Protein AF-A0A956B4T3-F1 (afdb_monomer_lite)

Structure (mmCIF, N/CA/C/O backbone):
data_AF-A0A956B4T3-F1
#
_entry.id   AF-A0A956B4T3-F1
#
loop_
_atom_site.group_PDB
_atom_site.id
_atom_site.type_symbol
_atom_site.label_atom_id
_atom_site.label_alt_id
_atom_site.label_comp_id
_atom_site.label_asym_id
_atom_site.label_entity_id
_atom_site.label_seq_id
_atom_site.pdbx_PDB_ins_code
_atom_site.Cartn_x
_atom_site.Cartn_y
_atom_site.Cartn_z
_atom_site.occupancy
_atom_site.B_iso_or_equiv
_atom_site.auth_seq_id
_atom_site.auth_comp_id
_atom_site.auth_asym_id
_atom_site.auth_atom_id
_atom_site.pdbx_PDB_model_num
ATOM 1 N N . MET A 1 1 ? 14.431 14.143 -1.186 1.00 62.09 1 MET A N 1
ATOM 2 C CA . MET A 1 1 ? 13.023 14.584 -1.020 1.00 62.09 1 MET A CA 1
ATOM 3 C C . MET A 1 1 ? 12.057 13.407 -0.842 1.00 62.09 1 MET A C 1
ATOM 5 O O . MET A 1 1 ? 11.391 13.374 0.181 1.00 62.09 1 MET A O 1
ATOM 9 N N . ARG A 1 2 ? 12.037 12.393 -1.730 1.00 70.25 2 ARG A N 1
ATOM 10 C CA . ARG A 1 2 ? 11.152 11.200 -1.622 1.00 70.25 2 ARG A CA 1
ATOM 11 C C . ARG A 1 2 ? 11.238 10.440 -0.279 1.00 70.25 2 ARG A C 1
ATOM 13 O O . ARG A 1 2 ? 10.208 10.033 0.249 1.00 70.25 2 ARG A O 1
ATOM 20 N N . THR A 1 3 ? 12.432 10.291 0.303 1.00 76.38 3 THR A N 1
ATOM 21 C CA . THR A 1 3 ? 12.630 9.625 1.610 1.00 76.38 3 THR A CA 1
ATOM 22 C C . THR A 1 3 ? 11.950 10.371 2.759 1.00 76.38 3 THR A C 1
ATOM 24 O O . THR A 1 3 ? 11.316 9.750 3.606 1.00 76.38 3 THR A O 1
ATOM 27 N N . LEU A 1 4 ? 12.024 11.707 2.745 1.00 83.69 4 LEU A N 1
ATOM 28 C CA . LEU A 1 4 ? 11.357 12.568 3.723 1.00 83.69 4 LEU A CA 1
ATOM 29 C C . LEU A 1 4 ? 9.833 12.425 3.603 1.00 83.69 4 LEU A C 1
ATOM 31 O O . LEU A 1 4 ? 9.158 12.206 4.601 1.00 83.69 4 LEU A O 1
ATOM 35 N N . SER A 1 5 ? 9.299 12.449 2.376 1.00 81.38 5 SER A N 1
ATOM 36 C CA . SER A 1 5 ? 7.869 12.232 2.119 1.00 81.38 5 SER A CA 1
ATOM 37 C C . SER A 1 5 ? 7.393 10.860 2.608 1.00 81.38 5 SER A C 1
ATOM 39 O O . SER A 1 5 ? 6.321 10.763 3.195 1.00 81.38 5 SER A O 1
ATOM 41 N N . CYS A 1 6 ? 8.194 9.802 2.430 1.00 84.56 6 CYS A N 1
ATOM 42 C CA . CYS A 1 6 ? 7.860 8.467 2.936 1.00 84.56 6 CYS A CA 1
ATOM 43 C C . CYS A 1 6 ? 7.838 8.413 4.466 1.00 84.56 6 CYS A C 1
ATOM 45 O O . CYS A 1 6 ? 6.938 7.799 5.031 1.00 84.56 6 CYS A O 1
ATOM 47 N N . LEU A 1 7 ? 8.805 9.052 5.129 1.00 86.12 7 LEU A N 1
ATOM 48 C CA . LEU A 1 7 ? 8.836 9.151 6.589 1.00 86.12 7 LEU A CA 1
ATOM 49 C 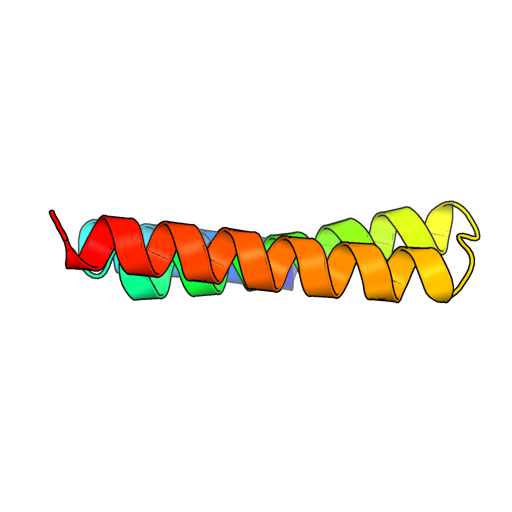C . LEU A 1 7 ? 7.612 9.897 7.122 1.00 86.12 7 LEU A C 1
ATOM 51 O O . LEU A 1 7 ? 6.950 9.392 8.022 1.00 86.12 7 LEU A O 1
ATOM 55 N N . VAL A 1 8 ? 7.260 11.037 6.521 1.00 89.75 8 VAL A N 1
ATOM 56 C CA . VAL A 1 8 ? 6.059 11.800 6.895 1.00 89.75 8 VAL A CA 1
ATOM 57 C C . VAL A 1 8 ? 4.797 10.948 6.741 1.00 89.75 8 VAL A C 1
ATOM 59 O O . VAL A 1 8 ? 3.991 10.900 7.662 1.00 89.75 8 VAL A O 1
ATOM 62 N N . MET A 1 9 ? 4.643 10.214 5.633 1.00 88.56 9 MET A N 1
ATOM 63 C CA . MET A 1 9 ? 3.486 9.328 5.432 1.00 88.56 9 MET A CA 1
ATOM 64 C C . MET A 1 9 ? 3.418 8.195 6.464 1.00 88.56 9 MET A C 1
ATOM 66 O O . MET A 1 9 ? 2.329 7.835 6.899 1.00 88.56 9 MET A O 1
ATOM 70 N N . VAL A 1 10 ? 4.562 7.642 6.884 1.00 89.81 10 VAL A N 1
ATOM 71 C CA . VAL A 1 10 ? 4.603 6.631 7.954 1.00 89.81 10 VAL A CA 1
ATOM 72 C C . VAL A 1 10 ? 4.191 7.240 9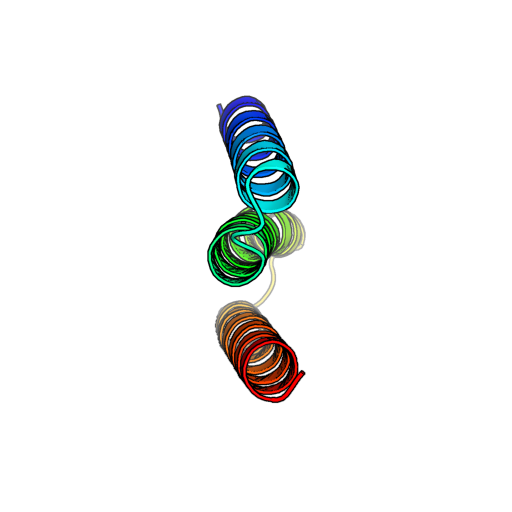.289 1.00 89.81 10 VAL A C 1
ATOM 74 O O . VAL A 1 10 ? 3.370 6.651 9.982 1.00 89.81 10 VAL A O 1
ATOM 77 N N . VAL A 1 11 ? 4.718 8.415 9.636 1.00 92.44 11 VAL A N 1
ATOM 78 C CA . VAL A 1 11 ? 4.355 9.106 10.880 1.00 92.44 11 VAL A CA 1
ATOM 79 C C . VAL A 1 11 ? 2.861 9.421 10.899 1.00 92.44 11 VAL A C 1
ATOM 81 O O . VAL A 1 11 ? 2.199 9.100 11.878 1.00 92.44 11 VAL A O 1
ATOM 84 N N . LEU A 1 12 ? 2.310 9.957 9.806 1.00 91.62 12 LEU A N 1
ATOM 85 C CA . LEU A 1 12 ? 0.874 10.217 9.686 1.00 91.62 12 LEU A CA 1
ATOM 86 C C . LEU A 1 12 ? 0.051 8.933 9.830 1.00 91.62 12 LEU A C 1
ATOM 88 O O . LEU A 1 12 ? -0.924 8.924 10.574 1.00 91.62 12 LEU A O 1
ATOM 92 N N . ALA A 1 13 ? 0.469 7.832 9.196 1.00 88.88 13 ALA A N 1
ATOM 93 C CA . ALA A 1 13 ? -0.218 6.550 9.327 1.00 88.88 13 ALA A CA 1
ATOM 94 C C . ALA A 1 13 ? -0.219 6.029 10.775 1.00 88.88 13 ALA A C 1
ATOM 96 O O . ALA A 1 13 ? -1.246 5.557 11.256 1.00 88.88 13 ALA A O 1
ATOM 97 N N . VAL A 1 14 ? 0.914 6.137 11.476 1.00 92.06 14 VAL A N 1
ATOM 98 C CA . VAL A 1 14 ? 1.044 5.708 12.877 1.00 92.06 14 VAL A CA 1
ATOM 99 C C . VAL A 1 14 ? 0.202 6.586 13.799 1.00 92.06 14 VAL A C 1
ATOM 101 O O . VAL A 1 14 ? -0.532 6.054 14.623 1.00 92.06 14 VAL A O 1
ATOM 104 N N . VAL A 1 15 ? 0.257 7.911 13.642 1.00 93.69 15 VAL A N 1
ATOM 105 C CA . VAL A 1 15 ? -0.550 8.846 14.442 1.00 93.69 15 VAL A CA 1
ATOM 106 C C . VAL A 1 15 ? -2.040 8.579 14.234 1.00 93.69 15 VAL A C 1
ATOM 108 O O . VAL A 1 15 ? -2.761 8.392 15.208 1.00 93.69 15 VAL A O 1
ATOM 111 N N . SER A 1 16 ? -2.495 8.448 12.983 1.00 90.81 16 SER A N 1
ATOM 112 C CA . SER A 1 16 ? -3.895 8.119 12.689 1.00 90.81 16 SER A CA 1
ATOM 113 C C . SER A 1 16 ? -4.328 6.776 13.281 1.00 90.81 16 SER A C 1
ATOM 115 O O . SER A 1 16 ? -5.461 6.653 13.734 1.00 90.81 16 SER A O 1
ATOM 117 N N . PHE A 1 17 ? -3.443 5.776 13.311 1.00 89.94 17 PHE A N 1
ATOM 118 C CA . PHE A 1 17 ? -3.731 4.494 13.953 1.00 89.94 17 PHE A CA 1
ATOM 119 C C . PHE A 1 17 ? -3.865 4.628 15.477 1.00 89.94 17 PHE A C 1
ATOM 121 O O . PHE A 1 17 ? -4.799 4.076 16.052 1.00 89.94 17 PHE A O 1
ATOM 128 N N . LEU A 1 18 ? -2.974 5.388 16.123 1.00 92.75 18 LEU A N 1
ATOM 129 C CA . LEU A 1 18 ? -3.022 5.639 17.569 1.00 92.75 18 LEU A CA 1
ATOM 130 C C . LEU A 1 18 ? -4.270 6.430 17.989 1.00 92.75 18 LEU A C 1
ATOM 132 O O . LEU A 1 18 ? -4.786 6.215 19.080 1.00 92.75 18 LEU A O 1
ATOM 136 N N . GLU A 1 19 ? -4.788 7.292 17.114 1.00 92.12 19 GLU A N 1
ATOM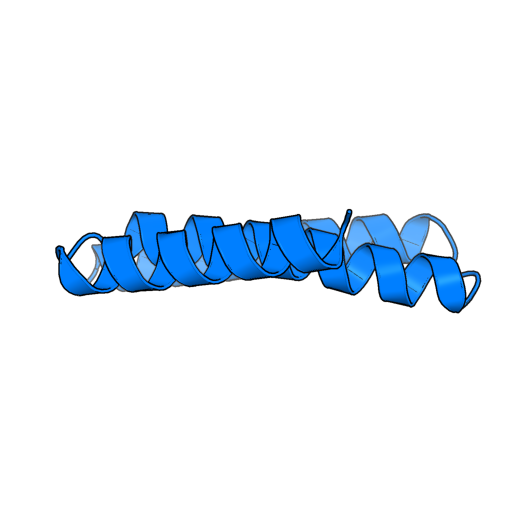 137 C CA . GLU A 1 19 ? -6.066 7.992 17.305 1.00 92.12 19 GLU A CA 1
ATOM 138 C C . GLU A 1 19 ? -7.301 7.103 17.057 1.00 92.12 19 GLU A C 1
ATOM 140 O O . GLU A 1 19 ? -8.432 7.562 17.197 1.00 92.12 19 GLU A O 1
ATOM 145 N N . GLY A 1 20 ? -7.114 5.837 16.666 1.00 88.06 20 GLY A N 1
ATOM 146 C CA . GLY A 1 20 ? -8.200 4.906 16.341 1.00 88.06 20 GLY A CA 1
ATOM 147 C C . GLY A 1 20 ? -8.765 5.063 14.924 1.00 88.06 20 GLY A C 1
ATOM 148 O O . GLY A 1 20 ? -9.646 4.309 14.516 1.00 88.06 20 GLY A O 1
ATOM 149 N N . ASN A 1 21 ? -8.230 5.984 14.121 1.00 89.94 21 ASN A N 1
ATOM 150 C CA . ASN A 1 21 ? -8.624 6.203 12.730 1.00 89.94 21 ASN A CA 1
ATOM 151 C C . ASN A 1 21 ? -7.869 5.259 11.779 1.00 89.94 21 ASN A C 1
ATOM 153 O O . A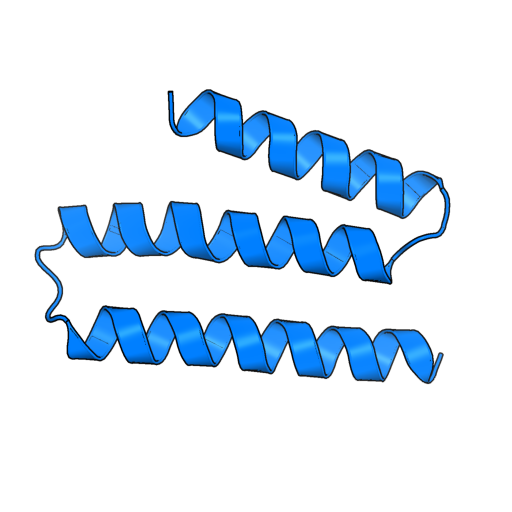SN A 1 21 ? -7.086 5.678 10.919 1.00 89.94 21 ASN A O 1
ATOM 157 N N . VAL A 1 22 ? -8.147 3.956 11.894 1.00 87.50 22 VAL A N 1
ATOM 158 C CA . VAL A 1 22 ? -7.518 2.893 11.082 1.00 87.50 22 VAL A CA 1
ATOM 159 C C . VAL A 1 22 ? -7.725 3.116 9.576 1.00 87.50 22 VAL A C 1
ATOM 161 O O . VAL A 1 22 ? -6.839 2.825 8.772 1.00 87.50 22 VAL A O 1
ATOM 164 N N . ALA A 1 23 ? -8.854 3.712 9.180 1.00 88.62 23 ALA A N 1
ATOM 165 C CA . ALA A 1 23 ? -9.123 4.053 7.786 1.00 88.62 23 ALA A CA 1
ATOM 166 C C . ALA A 1 23 ? -8.104 5.054 7.211 1.00 88.62 23 ALA A C 1
ATOM 168 O O . ALA A 1 23 ? -7.576 4.848 6.119 1.00 88.62 23 ALA A O 1
ATOM 169 N N . LEU A 1 24 ? -7.775 6.113 7.957 1.00 88.62 24 LEU A N 1
ATOM 170 C CA . LEU A 1 24 ? -6.770 7.090 7.531 1.00 88.62 24 LEU A CA 1
ATOM 171 C C . LEU A 1 24 ? -5.368 6.474 7.518 1.00 88.62 24 LEU A C 1
ATOM 173 O O . LEU A 1 24 ? -4.607 6.705 6.578 1.00 88.62 24 LEU A O 1
ATOM 177 N N . ALA A 1 25 ? -5.056 5.622 8.500 1.00 90.38 25 ALA A N 1
ATOM 178 C CA . ALA A 1 25 ? -3.790 4.896 8.540 1.00 90.38 25 ALA A CA 1
ATOM 179 C C . ALA A 1 25 ? -3.578 4.029 7.285 1.00 90.38 25 ALA A C 1
ATOM 181 O O . ALA A 1 25 ? -2.499 4.050 6.684 1.00 90.38 25 ALA A O 1
ATOM 182 N N . LEU A 1 26 ? -4.625 3.326 6.839 1.00 90.31 26 LEU A N 1
ATOM 183 C CA . LEU A 1 26 ? -4.608 2.536 5.607 1.00 90.31 26 LEU A CA 1
ATOM 184 C C . LEU A 1 26 ? -4.414 3.401 4.359 1.00 90.31 26 LEU A C 1
ATOM 186 O O . LEU A 1 26 ? -3.632 3.034 3.483 1.00 90.31 26 LEU A O 1
ATOM 190 N N . VAL A 1 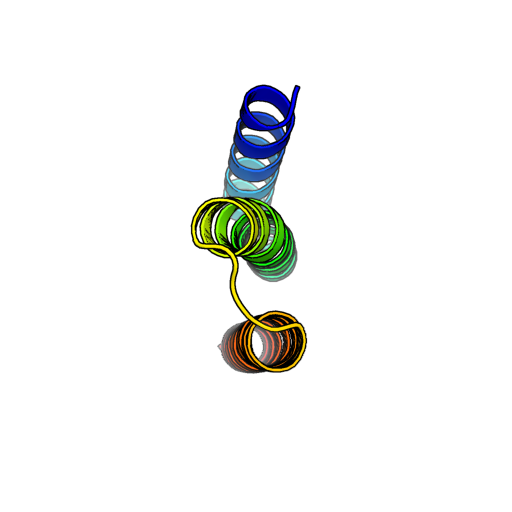27 ? -5.077 4.558 4.286 1.00 90.62 27 VAL A N 1
ATOM 191 C CA . VAL A 1 27 ? -4.933 5.487 3.156 1.00 90.62 27 VAL A CA 1
ATOM 192 C C . VAL A 1 27 ? -3.495 5.998 3.052 1.00 90.62 27 VAL A C 1
ATOM 194 O O . VAL A 1 27 ? -2.888 5.898 1.984 1.00 90.62 27 VAL A O 1
ATOM 197 N N . PHE A 1 28 ? -2.902 6.474 4.150 1.00 92.31 28 PHE A N 1
ATOM 198 C CA . PHE A 1 28 ? -1.506 6.926 4.148 1.00 92.31 28 PHE A CA 1
ATOM 199 C C . PHE A 1 28 ? -0.527 5.789 3.819 1.00 92.31 28 PHE A C 1
ATOM 201 O O . PHE A 1 28 ? 0.429 5.990 3.061 1.00 92.31 28 PHE A O 1
ATOM 208 N N . GLY A 1 29 ? -0.794 4.575 4.312 1.00 90.06 29 GLY A N 1
ATOM 209 C CA . GLY A 1 29 ? -0.044 3.371 3.956 1.00 90.06 29 GLY A CA 1
ATOM 210 C C . GLY A 1 29 ? -0.103 3.047 2.458 1.00 90.06 29 GLY A C 1
ATOM 211 O O . GLY A 1 29 ? 0.936 2.788 1.844 1.00 90.06 29 GLY A O 1
ATOM 212 N N . GLY A 1 30 ? -1.290 3.129 1.851 1.00 90.94 30 GLY A N 1
ATOM 213 C CA . GLY A 1 30 ? -1.500 2.916 0.417 1.00 90.94 30 GLY A CA 1
ATOM 214 C C . GLY A 1 30 ? -0.779 3.955 -0.446 1.00 90.94 30 GLY A C 1
ATOM 215 O O . GLY A 1 30 ? -0.067 3.598 -1.385 1.00 90.94 30 GLY A O 1
ATOM 216 N N . ILE A 1 31 ? -0.869 5.239 -0.085 1.00 91.56 31 ILE A N 1
ATOM 217 C CA . ILE A 1 31 ? -0.157 6.324 -0.785 1.00 91.56 31 ILE A CA 1
ATOM 218 C C . ILE A 1 31 ? 1.360 6.107 -0.722 1.00 91.56 31 ILE A C 1
ATOM 220 O O . ILE A 1 31 ? 2.051 6.217 -1.737 1.00 91.56 31 ILE A O 1
ATOM 224 N N . LYS A 1 32 ? 1.895 5.738 0.449 1.00 92.00 32 LYS A N 1
ATOM 225 C CA . LYS A 1 32 ? 3.318 5.401 0.597 1.00 92.00 32 LYS A CA 1
ATOM 226 C C . LYS A 1 32 ? 3.710 4.228 -0.308 1.00 92.00 32 LYS A C 1
ATOM 228 O O . LYS A 1 32 ? 4.756 4.295 -0.954 1.00 92.00 32 LYS A O 1
ATOM 233 N N . ALA A 1 33 ? 2.897 3.172 -0.363 1.00 90.31 33 ALA A N 1
ATOM 234 C CA . ALA A 1 33 ? 3.159 2.017 -1.218 1.00 90.31 33 ALA A CA 1
ATOM 235 C C . ALA A 1 33 ? 3.258 2.426 -2.696 1.00 90.31 33 ALA A C 1
ATOM 237 O O . ALA A 1 33 ? 4.222 2.048 -3.357 1.00 90.31 33 ALA A O 1
ATOM 238 N N . LEU A 1 34 ? 2.358 3.291 -3.181 1.00 91.38 34 LEU A N 1
ATOM 239 C CA . LEU A 1 34 ? 2.428 3.845 -4.539 1.00 91.38 34 LEU A CA 1
ATOM 240 C C . LEU A 1 34 ? 3.741 4.590 -4.802 1.00 91.38 34 LEU A C 1
ATOM 242 O O . LEU A 1 34 ? 4.416 4.312 -5.789 1.00 91.38 34 LEU A O 1
ATOM 246 N N . ILE A 1 35 ? 4.136 5.496 -3.904 1.00 90.12 35 ILE A N 1
ATOM 247 C CA . ILE A 1 35 ? 5.358 6.301 -4.064 1.00 90.12 35 ILE A CA 1
ATOM 248 C C . ILE A 1 35 ? 6.604 5.407 -4.133 1.00 90.12 35 ILE A C 1
ATOM 250 O O . ILE A 1 35 ? 7.459 5.595 -5.002 1.00 90.12 35 ILE A O 1
ATOM 254 N N . VAL A 1 36 ? 6.714 4.433 -3.226 1.00 90.62 36 VAL A N 1
ATOM 255 C CA . VAL A 1 36 ? 7.865 3.518 -3.171 1.00 90.62 36 VAL A CA 1
ATOM 256 C C . VAL A 1 36 ? 7.862 2.563 -4.364 1.00 90.62 36 VAL A C 1
ATOM 258 O O . VAL A 1 36 ? 8.903 2.365 -4.991 1.00 90.62 36 VAL A O 1
ATOM 261 N N . GLY A 1 37 ? 6.704 1.995 -4.703 1.00 87.50 37 GLY A N 1
ATOM 262 C CA . GLY A 1 37 ? 6.557 1.054 -5.807 1.00 87.50 37 GLY A CA 1
ATOM 263 C C . GLY A 1 37 ? 6.839 1.690 -7.164 1.00 87.50 37 GLY A C 1
ATOM 264 O O . GLY A 1 37 ? 7.602 1.124 -7.944 1.00 87.50 37 GLY A O 1
ATOM 265 N N . PHE A 1 38 ? 6.331 2.899 -7.421 1.00 89.12 38 PHE A N 1
ATOM 266 C CA . PHE A 1 38 ? 6.664 3.643 -8.638 1.00 89.12 38 PHE A CA 1
ATOM 267 C C . PHE A 1 38 ? 8.149 3.975 -8.712 1.00 89.12 38 PHE A C 1
ATOM 269 O O . PHE A 1 38 ? 8.752 3.754 -9.755 1.00 89.12 38 PHE A O 1
ATOM 276 N N . GLY A 1 39 ? 8.768 4.404 -7.607 1.00 86.31 39 GLY A N 1
ATOM 277 C CA . GLY A 1 39 ? 10.214 4.633 -7.573 1.00 86.31 39 GLY A CA 1
ATOM 278 C C . GLY A 1 39 ? 11.019 3.379 -7.936 1.00 86.31 39 GLY A C 1
ATOM 279 O O . GLY A 1 39 ? 11.956 3.453 -8.726 1.00 86.31 39 GLY A O 1
ATOM 280 N N . TYR A 1 40 ? 10.627 2.209 -7.425 1.00 86.38 40 TYR A N 1
ATOM 281 C CA . TYR A 1 40 ? 11.270 0.935 -7.771 1.00 86.38 40 TYR A CA 1
ATOM 282 C C . TYR A 1 40 ? 11.051 0.523 -9.231 1.00 86.38 40 TYR A C 1
ATOM 284 O O . TYR A 1 40 ? 11.959 -0.014 -9.865 1.00 86.38 40 TYR A O 1
ATOM 292 N N . MET A 1 41 ? 9.853 0.752 -9.764 1.00 87.25 41 MET A N 1
ATOM 293 C CA . MET A 1 41 ? 9.504 0.409 -11.143 1.00 87.25 41 MET A CA 1
ATOM 294 C C . MET A 1 41 ? 10.171 1.341 -12.161 1.00 87.25 41 MET A C 1
ATOM 296 O O . MET A 1 41 ? 10.632 0.861 -13.195 1.00 87.25 41 MET A O 1
ATOM 300 N N . GLU A 1 42 ? 10.300 2.633 -11.843 1.00 85.19 42 GLU A N 1
ATOM 301 C CA . GLU A 1 42 ? 11.095 3.601 -12.610 1.00 85.19 42 GLU A CA 1
ATOM 302 C C . GLU A 1 42 ? 12.560 3.150 -12.700 1.00 85.19 42 GLU A C 1
ATOM 304 O O . GLU A 1 42 ? 13.113 3.074 -13.795 1.00 85.19 42 GLU A O 1
ATOM 309 N N . LEU A 1 43 ? 13.170 2.763 -11.570 1.00 83.75 43 LEU A N 1
ATOM 310 C CA . LEU A 1 43 ? 14.561 2.285 -11.524 1.00 83.75 43 LEU A CA 1
ATOM 311 C C . LEU A 1 43 ? 14.790 1.001 -12.332 1.00 83.75 43 LEU A C 1
ATOM 313 O O . LEU A 1 43 ? 15.891 0.770 -12.824 1.00 83.75 43 LEU A O 1
ATOM 317 N N . ARG A 1 44 ? 13.760 0.162 -12.469 1.00 84.88 44 ARG A N 1
ATOM 318 C CA . ARG A 1 44 ? 13.809 -1.079 -13.253 1.00 84.88 44 ARG A CA 1
ATOM 319 C C . ARG A 1 44 ? 13.419 -0.896 -14.721 1.00 84.88 44 ARG A C 1
ATOM 321 O O . ARG A 1 44 ? 13.375 -1.887 -15.443 1.00 84.88 44 ARG A O 1
ATOM 328 N N . GLY A 1 45 ? 13.114 0.327 -15.162 1.00 84.19 45 GLY A N 1
ATOM 329 C CA . GLY A 1 45 ? 12.676 0.593 -16.535 1.00 84.19 45 GLY A CA 1
ATOM 330 C C . GLY A 1 45 ? 11.361 -0.109 -16.894 1.00 84.19 45 GLY A C 1
ATOM 331 O O . GLY A 1 45 ? 11.174 -0.532 -18.033 1.00 84.19 45 GLY A O 1
ATOM 332 N N . ALA A 1 46 ? 10.464 -0.290 -15.921 1.00 82.69 46 ALA A N 1
ATOM 333 C CA . ALA A 1 46 ? 9.222 -1.023 -16.127 1.00 82.69 46 ALA A CA 1
ATOM 334 C C . ALA A 1 46 ? 8.310 -0.328 -17.154 1.00 82.69 46 ALA A C 1
ATOM 336 O O . ALA A 1 46 ? 8.177 0.898 -17.180 1.00 82.69 46 ALA A O 1
ATOM 337 N N . ALA A 1 47 ? 7.621 -1.124 -17.975 1.00 86.81 47 ALA A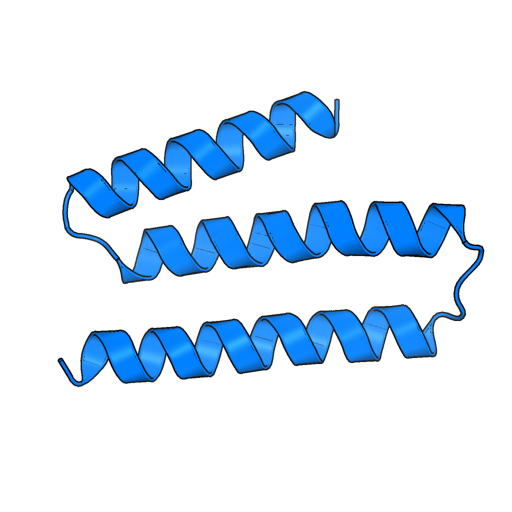 N 1
ATOM 338 C CA . ALA A 1 47 ? 6.634 -0.605 -18.914 1.00 86.81 47 ALA A CA 1
ATOM 339 C C . ALA A 1 47 ? 5.465 0.080 -18.182 1.00 86.81 47 ALA A C 1
ATOM 341 O O . ALA A 1 47 ? 5.055 -0.337 -17.096 1.00 86.81 47 ALA A O 1
ATOM 342 N N . ARG A 1 48 ? 4.854 1.086 -18.825 1.00 84.19 48 ARG A N 1
ATOM 343 C CA . ARG A 1 48 ? 3.714 1.845 -18.268 1.00 84.19 48 ARG A CA 1
ATOM 344 C C . ARG A 1 48 ? 2.539 0.954 -17.845 1.00 84.19 48 ARG A C 1
ATOM 346 O O . ARG A 1 48 ? 1.853 1.274 -16.880 1.00 84.19 48 ARG A O 1
ATOM 353 N N . ALA A 1 49 ? 2.346 -0.180 -18.518 1.00 84.88 49 ALA A N 1
ATOM 354 C CA . ALA A 1 49 ? 1.328 -1.166 -18.161 1.00 84.88 49 ALA A CA 1
ATOM 355 C C . ALA A 1 49 ? 1.522 -1.737 -16.742 1.00 84.88 49 ALA A C 1
ATOM 357 O O . ALA A 1 49 ? 0.548 -1.906 -16.014 1.00 84.88 49 ALA A O 1
ATOM 358 N N . HIS A 1 50 ? 2.766 -1.967 -16.309 1.00 87.69 50 HIS A N 1
ATOM 359 C CA . HIS A 1 50 ? 3.058 -2.456 -14.958 1.00 87.69 50 HIS A CA 1
ATOM 360 C C . HIS A 1 50 ? 2.811 -1.392 -13.890 1.00 87.69 50 HIS A C 1
ATOM 362 O O . HIS A 1 50 ? 2.314 -1.724 -12.816 1.00 87.69 50 HIS A O 1
ATOM 368 N N . LEU A 1 51 ? 3.096 -0.121 -14.196 1.00 86.81 51 LEU A N 1
ATOM 369 C CA . LEU A 1 51 ? 2.783 0.996 -13.299 1.00 86.81 51 LEU A CA 1
ATOM 370 C C . LEU A 1 51 ? 1.273 1.094 -13.062 1.00 86.81 51 LEU A C 1
ATOM 372 O O . LEU A 1 51 ? 0.839 1.203 -11.918 1.00 86.81 51 LEU A O 1
ATOM 376 N N . LEU A 1 52 ? 0.473 0.997 -14.129 1.00 88.69 52 LEU A N 1
ATOM 377 C CA . LEU A 1 52 ? -0.986 1.022 -14.028 1.00 88.69 52 LEU A CA 1
ATOM 378 C C . LEU A 1 52 ? -1.522 -0.180 -13.246 1.00 88.69 52 LEU A C 1
ATOM 380 O O . LEU A 1 52 ? -2.313 0.013 -12.327 1.00 88.69 52 LEU A O 1
ATOM 384 N N . ALA A 1 53 ? -1.046 -1.391 -13.551 1.00 90.25 53 ALA A N 1
ATOM 385 C CA . ALA A 1 53 ? -1.455 -2.607 -12.849 1.00 90.25 53 ALA A CA 1
ATOM 386 C C . ALA A 1 53 ? -1.119 -2.552 -11.349 1.00 90.25 53 ALA A C 1
ATOM 388 O O . ALA A 1 53 ? -1.931 -2.936 -10.505 1.00 90.25 53 ALA A O 1
ATOM 389 N N . TYR A 1 54 ? 0.059 -2.027 -11.006 1.00 90.62 54 TYR A N 1
ATOM 390 C CA . TYR A 1 54 ? 0.458 -1.810 -9.621 1.00 90.62 54 TYR A CA 1
ATOM 391 C C . TYR A 1 54 ? -0.436 -0.782 -8.928 1.00 90.62 54 TYR A C 1
ATOM 393 O O . TYR A 1 54 ? -0.930 -1.040 -7.833 1.00 90.62 54 TYR A O 1
ATOM 401 N N . ALA A 1 55 ? -0.698 0.352 -9.583 1.00 90.75 55 ALA A N 1
ATOM 402 C CA . ALA A 1 55 ? -1.547 1.405 -9.042 1.00 90.75 55 ALA A CA 1
ATOM 403 C C . ALA A 1 55 ? -2.964 0.901 -8.743 1.00 90.75 55 ALA A C 1
ATOM 405 O O . ALA A 1 55 ? -3.472 1.093 -7.637 1.00 90.75 55 ALA A O 1
ATOM 406 N N . SER A 1 56 ? -3.576 0.198 -9.702 1.00 93.44 56 SER A N 1
ATOM 407 C CA . SER A 1 56 ? -4.895 -0.408 -9.523 1.00 93.44 56 SER A CA 1
ATOM 408 C C . SER A 1 56 ? -4.890 -1.488 -8.445 1.00 93.44 56 SER A C 1
ATOM 410 O O . SER A 1 56 ? -5.841 -1.577 -7.677 1.00 93.44 56 SER A O 1
ATOM 412 N N . GLY A 1 57 ? -3.815 -2.278 -8.345 1.00 92.62 57 GLY A N 1
ATOM 413 C CA . GLY A 1 57 ? -3.671 -3.307 -7.317 1.00 92.62 57 GLY A CA 1
ATOM 414 C C . GLY A 1 57 ? -3.599 -2.717 -5.909 1.00 92.62 57 GLY A C 1
ATOM 415 O O . GLY A 1 57 ? -4.305 -3.175 -5.014 1.00 92.62 57 GLY A O 1
ATOM 416 N N . VAL A 1 58 ? -2.810 -1.657 -5.715 1.00 94.00 58 VAL A N 1
ATOM 417 C CA . VAL A 1 58 ? -2.724 -0.955 -4.425 1.00 94.00 58 VAL A CA 1
ATOM 418 C C . VAL A 1 58 ? -4.054 -0.285 -4.079 1.00 94.00 58 VAL A C 1
ATOM 420 O O . VAL A 1 58 ? -4.489 -0.372 -2.932 1.00 94.00 58 VAL A O 1
ATOM 423 N N . ALA A 1 59 ? -4.734 0.330 -5.051 1.00 91.12 59 ALA A N 1
ATOM 424 C CA . ALA A 1 59 ? -6.054 0.923 -4.841 1.00 91.12 59 ALA A CA 1
ATOM 425 C C . ALA A 1 59 ? -7.101 -0.132 -4.443 1.00 91.12 59 ALA A C 1
ATOM 427 O O . ALA A 1 59 ? -7.824 0.065 -3.468 1.00 91.12 59 ALA A O 1
ATOM 428 N N . ALA A 1 60 ? -7.139 -1.273 -5.140 1.00 92.81 60 ALA A N 1
ATOM 429 C CA . ALA A 1 60 ? -8.040 -2.378 -4.828 1.00 92.81 60 ALA A CA 1
ATOM 430 C C . ALA A 1 60 ? -7.758 -2.964 -3.440 1.00 92.81 60 ALA A C 1
ATOM 432 O O . ALA A 1 60 ? -8.679 -3.111 -2.643 1.00 92.81 60 ALA A O 1
ATOM 433 N N . LEU A 1 61 ? -6.490 -3.233 -3.115 1.00 92.12 61 LEU A N 1
ATOM 434 C CA . LEU A 1 61 ? -6.100 -3.754 -1.805 1.00 92.12 61 LEU A CA 1
ATOM 435 C C . LEU A 1 61 ? -6.468 -2.778 -0.681 1.00 92.12 61 LEU A C 1
ATOM 437 O O . LEU A 1 61 ? -7.056 -3.185 0.317 1.00 92.12 61 LEU A O 1
ATOM 441 N N . THR A 1 62 ? -6.170 -1.489 -0.857 1.00 92.06 62 THR A N 1
ATOM 442 C CA . THR A 1 62 ? -6.531 -0.450 0.120 1.00 92.06 62 THR A CA 1
ATOM 443 C C . THR A 1 62 ? -8.049 -0.379 0.287 1.00 92.06 62 THR A C 1
ATOM 445 O O . THR A 1 62 ? -8.535 -0.325 1.412 1.00 92.06 62 THR A O 1
ATOM 448 N N . GLY A 1 63 ? -8.809 -0.453 -0.811 1.00 88.50 63 GLY A N 1
ATOM 449 C CA . GLY A 1 63 ? -10.271 -0.493 -0.787 1.00 88.50 63 GLY A CA 1
ATOM 450 C C . GLY A 1 63 ? -10.828 -1.707 -0.040 1.00 88.50 63 GLY A C 1
ATOM 451 O O . GLY A 1 63 ? -11.710 -1.553 0.799 1.00 88.50 63 GLY A O 1
ATOM 452 N N . VAL A 1 64 ? -10.280 -2.901 -0.281 1.00 91.75 64 VAL A N 1
ATOM 453 C CA . VAL A 1 64 ? -10.672 -4.130 0.430 1.00 91.75 64 VAL A CA 1
ATOM 454 C C . VAL A 1 64 ? -10.368 -4.017 1.922 1.00 91.75 64 VAL A C 1
ATOM 456 O O . VAL A 1 64 ? -11.234 -4.309 2.741 1.00 91.75 64 VAL A O 1
ATOM 459 N N . LEU A 1 65 ? -9.177 -3.543 2.295 1.00 90.00 65 LEU A N 1
ATOM 460 C CA . LEU A 1 65 ? -8.810 -3.359 3.702 1.00 90.00 65 LEU A CA 1
ATOM 461 C C . LEU A 1 65 ? -9.703 -2.323 4.394 1.00 90.00 65 LEU A C 1
ATOM 463 O O . LEU A 1 65 ? -10.101 -2.526 5.537 1.00 90.00 65 LEU A O 1
ATOM 467 N N . LEU A 1 66 ? -10.076 -1.248 3.697 1.00 90.25 66 LEU A N 1
ATOM 468 C CA . LEU A 1 66 ? -11.029 -0.259 4.205 1.00 90.25 66 LEU A CA 1
ATOM 469 C C . LEU A 1 66 ? -12.427 -0.847 4.420 1.00 90.25 66 LEU A C 1
ATOM 471 O O . LEU A 1 66 ? -13.086 -0.494 5.397 1.00 90.25 66 LEU A O 1
ATOM 475 N N . LEU A 1 67 ? -12.881 -1.739 3.534 1.00 90.31 67 LEU A N 1
ATOM 476 C CA . LEU A 1 67 ? -14.147 -2.448 3.714 1.00 90.31 67 LEU A CA 1
ATOM 477 C C . LEU A 1 67 ? -14.094 -3.367 4.937 1.00 90.31 67 LEU A C 1
ATOM 479 O O . LEU A 1 67 ? -15.007 -3.311 5.753 1.00 90.31 67 LEU A O 1
ATOM 483 N N . VAL A 1 68 ? -13.012 -4.135 5.105 1.00 89.56 68 VAL A N 1
ATOM 484 C CA . VAL A 1 68 ? -12.816 -5.010 6.275 1.00 89.56 68 VAL A CA 1
ATOM 485 C C . VAL A 1 68 ? -12.855 -4.201 7.571 1.00 89.56 68 VAL A C 1
ATOM 487 O O . VAL A 1 68 ? -13.612 -4.542 8.474 1.00 89.56 68 VAL A O 1
ATOM 490 N N . VAL A 1 69 ? -12.118 -3.089 7.633 1.00 87.25 69 VAL A N 1
ATOM 491 C CA . VAL A 1 69 ? -12.077 -2.207 8.812 1.00 87.25 69 VAL A CA 1
ATOM 492 C C . VAL A 1 69 ? -13.436 -1.587 9.137 1.00 87.25 69 VAL A C 1
ATOM 494 O O . VAL A 1 69 ? -13.713 -1.317 10.295 1.00 87.25 69 VAL A O 1
ATOM 497 N N . ARG A 1 70 ? -14.301 -1.350 8.144 1.00 79.44 70 ARG A N 1
ATOM 498 C CA . ARG A 1 70 ? -15.669 -0.870 8.401 1.00 79.44 70 ARG A CA 1
ATOM 499 C C . ARG A 1 70 ? -16.608 -1.951 8.926 1.00 79.44 70 ARG A C 1
ATOM 501 O O . ARG A 1 70 ? -17.625 -1.610 9.520 1.00 79.44 70 ARG A O 1
ATOM 508 N N . THR A 1 71 ? -16.334 -3.216 8.620 1.00 77.19 71 THR A N 1
ATOM 509 C CA . THR A 1 71 ? -17.191 -4.347 9.010 1.00 77.19 71 THR A CA 1
ATOM 510 C C . THR A 1 71 ? -16.858 -4.931 10.381 1.00 77.19 71 THR A C 1
ATOM 512 O O . THR A 1 71 ? -17.647 -5.718 10.896 1.00 77.19 71 THR A O 1
ATOM 515 N N . THR A 1 72 ? -15.707 -4.567 10.946 1.00 64.81 72 THR A N 1
ATOM 516 C CA . THR A 1 72 ? -15.246 -4.938 12.293 1.00 64.81 72 THR A CA 1
ATOM 517 C C . THR A 1 72 ? -15.510 -3.822 13.284 1.00 64.81 72 THR A C 1
ATOM 519 O O . THR A 1 72 ? -15.990 -4.130 14.393 1.00 64.81 72 THR A O 1
#

Foldseek 3Di:
DLVVLLVVLCVQLVVCVVVVNNLRNLVSVLVSQLSVVVVVCVVVVHDPVVNVVSNVVSVVVSVVVNVVSVVD

Secondary structure (DSSP, 8-state):
-HHHHHHHHHHHHHHHHHTT-HHHHHHHHHHHHHHHHHHHHHHTT--HHHHHHHHHHHHHHHHHHHHHHHH-

Radius of gyration: 13.43 Å; chains: 1; bounding box: 32×20×36 Å

Sequence (72 aa):
MRTLSCLVMVVLAVVSFLEGNVALALVFGGIKALIVGFGYMELRGAARAHLLAYASGVAALTGVLLLVVRTT

pLDDT: mean 87.71, std 5.88, range [62.09, 94.0]